Protein AF-A0A354GI01-F1 (afdb_monomer_lite)

Foldseek 3Di:
DDPLVVLLVVLVVLVVVLVVLVVVLVVVVVCCVVVDPPDPPPVSVVSVVVSVVSVVVNVVSVCSVPVVPPDPPPPDPCCPDDD

Sequence (83 aa):
MSVRKIQFIFSLLFLVGYLFLLVIILYVEVSDSLNMQKGENSLIGEVKILLGVLTGAVAQILNFWFNANEPIAANNTLSETNN

Structure (mmCIF, N/CA/C/O backbone):
data_AF-A0A354GI01-F1
#
_entry.id   AF-A0A354GI01-F1
#
loop_
_atom_site.group_PDB
_atom_site.id
_atom_site.type_symbol
_atom_site.label_atom_id
_atom_site.label_alt_id
_atom_site.label_comp_id
_atom_site.label_asym_id
_atom_site.label_entity_id
_atom_site.label_seq_id
_atom_site.pdbx_PDB_ins_code
_atom_site.Cartn_x
_atom_site.Cartn_y
_atom_site.Cartn_z
_atom_site.occupancy
_atom_site.B_iso_or_equiv
_atom_site.auth_seq_id
_atom_site.auth_comp_id
_atom_s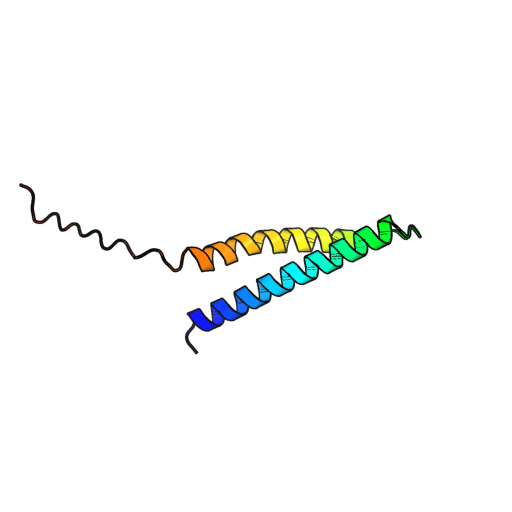ite.auth_asym_id
_atom_site.auth_atom_id
_atom_site.pdbx_PDB_model_num
ATOM 1 N N . MET A 1 1 ? 20.638 -15.510 -9.443 1.00 58.72 1 MET A N 1
ATOM 2 C CA . MET A 1 1 ? 19.203 -15.243 -9.709 1.00 58.72 1 MET A CA 1
ATOM 3 C C . MET A 1 1 ? 19.122 -13.957 -10.529 1.00 58.72 1 MET A C 1
ATOM 5 O O . MET A 1 1 ? 19.854 -13.035 -10.207 1.00 58.72 1 MET A O 1
ATOM 9 N N . SER A 1 2 ? 18.350 -13.904 -11.622 1.00 77.88 2 SER A N 1
ATOM 10 C CA . SER A 1 2 ? 18.267 -12.686 -12.458 1.00 77.88 2 SER A CA 1
ATOM 11 C C . SER A 1 2 ? 17.708 -11.515 -11.640 1.00 77.88 2 SER A C 1
ATOM 13 O O . SER A 1 2 ? 16.734 -11.706 -10.913 1.00 77.88 2 SER A O 1
ATOM 15 N N . VAL A 1 3 ? 18.301 -10.322 -11.767 1.00 80.19 3 VAL A N 1
ATOM 16 C CA . VAL A 1 3 ? 17.899 -9.094 -11.046 1.00 80.19 3 VAL A CA 1
ATOM 17 C C . VAL A 1 3 ? 16.395 -8.829 -11.188 1.00 80.19 3 VAL A C 1
ATOM 19 O O . VAL A 1 3 ? 15.722 -8.521 -10.208 1.00 80.19 3 VAL A O 1
ATOM 22 N N . ARG A 1 4 ? 15.838 -9.088 -12.378 1.00 79.81 4 ARG A N 1
ATOM 23 C CA . ARG A 1 4 ? 14.402 -8.953 -12.661 1.00 79.81 4 ARG A CA 1
ATOM 24 C C . ARG A 1 4 ? 13.536 -9.898 -11.816 1.00 79.81 4 ARG A C 1
ATOM 26 O O . ARG A 1 4 ? 12.478 -9.500 -11.344 1.00 79.81 4 ARG A O 1
ATOM 33 N N . LYS A 1 5 ? 13.992 -11.136 -11.580 1.00 83.25 5 LYS A N 1
ATOM 34 C CA . LYS A 1 5 ? 13.280 -12.113 -10.731 1.00 83.25 5 LYS A CA 1
ATOM 35 C C . LYS A 1 5 ? 13.260 -11.674 -9.267 1.00 83.25 5 LYS A C 1
ATOM 37 O O . LYS A 1 5 ? 12.258 -11.866 -8.592 1.00 83.25 5 LYS A O 1
ATOM 42 N N . ILE A 1 6 ? 14.353 -11.076 -8.794 1.00 87.38 6 ILE A N 1
ATOM 43 C CA . ILE A 1 6 ? 14.464 -10.560 -7.424 1.00 87.38 6 ILE A CA 1
ATOM 44 C C . ILE A 1 6 ? 13.534 -9.350 -7.240 1.00 87.38 6 ILE A C 1
ATOM 46 O O . ILE A 1 6 ? 12.748 -9.324 -6.300 1.00 87.38 6 ILE A O 1
ATOM 50 N N . GLN A 1 7 ? 13.547 -8.389 -8.169 1.00 85.31 7 GLN A N 1
ATOM 51 C CA . GLN A 1 7 ? 12.637 -7.233 -8.145 1.00 85.31 7 GLN A CA 1
ATOM 52 C C . GLN A 1 7 ? 11.160 -7.653 -8.193 1.00 85.31 7 GLN A C 1
ATOM 54 O O . GLN A 1 7 ? 10.328 -7.104 -7.470 1.00 85.31 7 GLN A O 1
ATOM 59 N N . PHE A 1 8 ? 10.832 -8.672 -8.992 1.00 88.81 8 PHE A N 1
ATOM 60 C CA . PHE A 1 8 ? 9.485 -9.236 -9.034 1.00 88.81 8 PHE A CA 1
ATOM 61 C C . PHE A 1 8 ? 9.069 -9.856 -7.691 1.00 88.81 8 PHE A C 1
ATOM 63 O O . PHE A 1 8 ? 7.972 -9.593 -7.213 1.00 88.81 8 PHE A O 1
ATOM 70 N N . ILE A 1 9 ? 9.952 -10.619 -7.036 1.00 91.62 9 ILE A N 1
ATOM 71 C CA . ILE A 1 9 ? 9.632 -11.246 -5.745 1.00 91.62 9 ILE A CA 1
ATOM 72 C C . ILE A 1 9 ? 9.385 -10.203 -4.649 1.00 91.62 9 ILE A C 1
ATOM 74 O O . ILE A 1 9 ? 8.425 -10.325 -3.893 1.00 91.62 9 ILE A O 1
ATOM 78 N N . PHE A 1 10 ? 10.212 -9.154 -4.586 1.00 90.44 10 PHE A N 1
ATOM 79 C CA . PHE A 1 10 ? 10.065 -8.100 -3.582 1.00 90.44 10 PHE A CA 1
ATOM 80 C C . PHE A 1 10 ? 8.830 -7.238 -3.833 1.00 90.44 10 PHE A C 1
ATOM 82 O O . PHE A 1 10 ? 8.124 -6.902 -2.886 1.00 90.44 10 PHE A O 1
ATOM 89 N N . SER A 1 11 ? 8.532 -6.919 -5.094 1.00 91.06 11 SER A N 1
ATOM 90 C CA . SER A 1 11 ? 7.317 -6.173 -5.438 1.00 91.06 11 SER A CA 1
ATOM 91 C C . SER A 1 11 ? 6.043 -6.976 -5.168 1.00 91.06 11 SER A C 1
ATOM 93 O O . SER A 1 11 ? 5.078 -6.423 -4.646 1.00 91.06 11 SER A O 1
ATOM 95 N N . LEU A 1 12 ? 6.052 -8.286 -5.433 1.00 92.12 12 LEU A N 1
ATOM 96 C CA . LEU A 1 12 ? 4.945 -9.179 -5.091 1.00 92.12 12 LEU A CA 1
ATOM 97 C C . LEU A 1 12 ? 4.743 -9.268 -3.574 1.00 92.12 12 LEU A C 1
ATOM 99 O O . LEU A 1 12 ? 3.617 -9.131 -3.099 1.00 92.12 12 LEU A O 1
ATOM 103 N N . LEU A 1 13 ? 5.826 -9.451 -2.812 1.00 93.06 13 LEU A N 1
ATOM 104 C CA . LEU A 1 13 ? 5.779 -9.489 -1.351 1.00 93.06 13 LEU A CA 1
ATOM 105 C C . LEU A 1 13 ? 5.235 -8.177 -0.772 1.00 93.06 13 LEU A C 1
ATOM 107 O O . LEU A 1 13 ? 4.391 -8.209 0.121 1.00 93.06 13 LEU A O 1
ATOM 111 N N . PHE A 1 14 ? 5.677 -7.036 -1.307 1.00 91.31 14 PHE A N 1
ATOM 112 C CA . PHE A 1 14 ? 5.175 -5.727 -0.902 1.00 91.31 14 PHE A CA 1
ATOM 113 C C . PHE A 1 14 ? 3.677 -5.585 -1.183 1.00 91.31 14 PHE A C 1
ATOM 115 O O . PHE A 1 14 ? 2.934 -5.167 -0.301 1.00 91.31 14 PHE A O 1
ATOM 122 N N . LEU A 1 15 ? 3.214 -5.962 -2.381 1.00 91.62 15 LEU A N 1
ATOM 123 C CA . LEU A 1 15 ? 1.806 -5.836 -2.763 1.00 91.62 15 LEU A CA 1
ATOM 124 C C . LEU A 1 15 ? 0.897 -6.699 -1.877 1.00 91.62 15 LEU A C 1
ATOM 126 O O . LEU A 1 15 ? -0.126 -6.223 -1.388 1.00 91.62 15 LEU A O 1
ATOM 130 N N . VAL A 1 16 ? 1.286 -7.953 -1.634 1.00 93.81 16 VAL A N 1
ATOM 131 C CA . VAL A 1 16 ? 0.541 -8.865 -0.754 1.00 93.81 16 VAL A CA 1
ATOM 132 C C . VAL A 1 16 ? 0.541 -8.353 0.686 1.00 93.81 16 VAL A C 1
ATOM 134 O O . VAL A 1 16 ? -0.514 -8.316 1.318 1.00 93.81 16 VAL A O 1
ATOM 137 N N . GLY A 1 17 ? 1.693 -7.910 1.196 1.00 91.44 17 GLY A N 1
ATOM 138 C CA . GLY A 1 17 ? 1.803 -7.337 2.538 1.00 91.44 17 GLY A CA 1
ATOM 139 C C . GLY A 1 17 ? 0.949 -6.078 2.712 1.00 91.44 17 GLY A C 1
ATOM 140 O O . GLY A 1 17 ? 0.266 -5.936 3.723 1.00 91.44 17 GLY A O 1
ATOM 141 N N . TYR A 1 18 ? 0.921 -5.205 1.702 1.00 90.62 18 TYR A N 1
ATOM 142 C CA . TYR A 1 18 ? 0.075 -4.014 1.677 1.00 90.62 18 TYR A CA 1
ATOM 143 C C . TYR A 1 18 ? -1.418 -4.368 1.717 1.00 90.62 18 TYR A C 1
ATOM 145 O O . TYR A 1 18 ? -2.150 -3.828 2.545 1.00 90.62 18 TYR A O 1
ATOM 153 N N . LEU A 1 19 ? -1.871 -5.308 0.877 1.00 91.69 19 LEU A N 1
ATOM 154 C CA . LEU A 1 19 ? -3.270 -5.751 0.871 1.00 91.69 19 LEU A CA 1
ATOM 155 C C . LEU A 1 19 ? -3.673 -6.381 2.209 1.00 91.69 19 LEU A C 1
ATOM 157 O O . LEU A 1 19 ? -4.766 -6.121 2.709 1.00 91.69 19 LEU A O 1
ATOM 161 N N . PHE A 1 20 ? -2.783 -7.166 2.814 1.00 93.00 20 PHE A N 1
ATOM 162 C CA . PHE A 1 20 ? -3.016 -7.767 4.124 1.00 93.00 20 PHE A CA 1
ATOM 163 C C . PHE A 1 20 ? -3.149 -6.711 5.232 1.00 93.00 20 PHE A C 1
ATOM 165 O O . PHE A 1 20 ? -4.088 -6.765 6.026 1.00 93.00 20 PHE A O 1
ATOM 172 N N . LEU A 1 21 ? -2.264 -5.709 5.247 1.00 89.69 21 LEU A N 1
ATOM 173 C CA . LEU A 1 21 ? -2.347 -4.571 6.168 1.00 89.69 21 LEU A CA 1
ATOM 174 C C . LEU A 1 21 ? -3.655 -3.792 6.004 1.00 89.69 21 LEU A C 1
ATOM 176 O O . LEU A 1 21 ? -4.287 -3.443 6.999 1.00 89.69 21 LEU A O 1
ATOM 180 N N . LEU A 1 22 ? -4.083 -3.568 4.759 1.00 90.56 22 LEU A N 1
ATOM 181 C CA . LEU A 1 22 ? -5.356 -2.923 4.442 1.00 90.56 22 LEU A CA 1
ATOM 182 C C . LEU A 1 22 ? -6.536 -3.658 5.090 1.00 90.56 22 LEU A C 1
ATOM 184 O O . LEU A 1 22 ? -7.371 -3.033 5.742 1.00 90.56 22 LEU A O 1
ATOM 188 N N . VAL A 1 23 ? -6.585 -4.985 4.940 1.00 90.25 23 VAL A N 1
ATOM 189 C CA . VAL A 1 23 ? -7.648 -5.820 5.518 1.00 90.25 23 VAL A CA 1
ATOM 190 C C . VAL A 1 23 ? -7.631 -5.759 7.044 1.00 90.25 23 VAL A C 1
ATOM 192 O O . VAL A 1 23 ? -8.693 -5.621 7.645 1.00 90.25 23 VAL A O 1
ATOM 195 N N . ILE A 1 24 ? -6.452 -5.812 7.675 1.00 88.44 24 ILE A N 1
ATOM 196 C CA . ILE A 1 24 ? -6.331 -5.698 9.137 1.00 88.44 24 ILE A CA 1
ATOM 197 C C . ILE A 1 24 ? -6.888 -4.361 9.623 1.00 88.44 24 ILE A C 1
ATOM 199 O O . ILE A 1 24 ? -7.677 -4.339 10.564 1.00 88.44 24 ILE A O 1
ATOM 203 N N . ILE A 1 25 ? -6.503 -3.253 8.990 1.00 86.50 25 ILE A N 1
ATOM 204 C CA . ILE A 1 25 ? -6.937 -1.916 9.409 1.00 86.50 25 ILE A CA 1
ATOM 205 C C . ILE A 1 25 ? -8.450 -1.769 9.245 1.00 86.50 25 ILE A C 1
ATOM 207 O O . ILE A 1 25 ? -9.116 -1.324 10.176 1.00 86.50 25 ILE A O 1
ATOM 211 N N . LEU A 1 26 ? -9.001 -2.200 8.106 1.00 86.69 26 LEU A N 1
ATOM 212 C CA . LEU A 1 26 ? -10.446 -2.186 7.879 1.00 86.69 26 LEU A CA 1
ATOM 213 C C . LEU A 1 26 ? -11.188 -3.059 8.896 1.00 86.69 26 LEU A C 1
ATOM 215 O O . LEU A 1 26 ? -12.219 -2.646 9.417 1.00 86.69 26 LEU A O 1
ATOM 219 N N . TYR A 1 27 ? -10.658 -4.242 9.213 1.00 86.94 27 TYR A N 1
ATOM 220 C CA . TYR A 1 27 ? -11.245 -5.126 10.215 1.00 86.94 27 TYR A CA 1
ATOM 221 C C . TYR A 1 27 ? -11.244 -4.490 11.608 1.00 86.94 27 TYR A C 1
ATOM 223 O O . TYR A 1 27 ? -12.264 -4.531 12.293 1.00 86.94 27 TYR A O 1
ATOM 231 N N . VAL A 1 28 ? -10.128 -3.884 12.021 1.00 85.12 28 VAL A N 1
ATOM 232 C CA . VAL A 1 28 ? -10.011 -3.189 13.310 1.00 85.12 28 VAL A CA 1
ATOM 233 C C . VAL A 1 28 ? -10.980 -2.011 13.375 1.00 85.12 28 VAL A C 1
ATOM 235 O O . VAL A 1 28 ? -11.686 -1.868 14.366 1.00 85.12 28 VAL A O 1
ATOM 238 N N . GLU A 1 29 ? -11.074 -1.210 12.316 1.00 83.00 29 GLU A N 1
ATOM 239 C CA . GLU A 1 29 ? -11.954 -0.039 12.272 1.00 83.00 29 GLU A CA 1
ATOM 240 C C . GLU A 1 29 ? -13.442 -0.412 12.274 1.00 83.00 29 GLU A C 1
ATOM 242 O O . GLU A 1 29 ? -14.227 0.183 13.009 1.00 83.00 29 GLU A O 1
ATOM 247 N N . VAL A 1 30 ? -13.837 -1.439 11.515 1.00 84.75 30 VAL A N 1
ATOM 248 C CA . VAL A 1 30 ? -15.214 -1.956 11.544 1.00 84.75 30 VAL A CA 1
ATOM 249 C C . VAL A 1 30 ? -15.529 -2.580 12.904 1.00 84.75 30 VAL A C 1
ATOM 251 O O . VAL A 1 30 ? -16.615 -2.361 13.437 1.00 84.75 30 VAL A O 1
ATOM 254 N N . SER A 1 31 ? -14.584 -3.316 13.496 1.00 80.94 31 SER A N 1
ATOM 255 C CA . SER A 1 31 ? -14.756 -3.905 14.829 1.00 80.94 31 SER A CA 1
ATOM 256 C C . SER A 1 31 ? -14.945 -2.830 15.899 1.00 80.94 31 SER A C 1
ATOM 258 O O . SER A 1 31 ? -15.836 -2.957 16.735 1.00 80.94 31 SER A O 1
ATOM 260 N N . ASP A 1 32 ? -14.160 -1.754 15.853 1.00 77.06 32 ASP A N 1
ATOM 261 C CA . ASP A 1 32 ? -14.270 -0.633 16.790 1.00 77.06 32 ASP A CA 1
ATOM 262 C C . ASP A 1 32 ? -15.575 0.155 16.581 1.00 77.06 32 ASP A C 1
ATOM 264 O O . ASP A 1 32 ? -16.283 0.471 17.539 1.00 77.06 32 ASP A O 1
ATOM 268 N N . SER A 1 33 ? -15.973 0.375 15.321 1.00 76.94 33 SER A N 1
ATOM 269 C CA . SER A 1 33 ? -17.241 1.031 14.982 1.00 76.94 33 SER A CA 1
ATOM 270 C C . SER A 1 33 ? -18.473 0.244 15.438 1.00 76.94 33 SER A C 1
ATOM 272 O O . SER A 1 33 ? -19.505 0.858 15.708 1.00 76.94 33 SER A O 1
ATOM 274 N N . LEU A 1 34 ? -18.408 -1.090 15.482 1.00 73.81 34 LEU A N 1
ATOM 275 C CA . LEU A 1 34 ? -19.537 -1.943 15.869 1.00 73.81 34 LEU A CA 1
ATOM 276 C C . LEU A 1 34 ? -19.552 -2.290 17.367 1.00 73.81 34 LEU A C 1
ATOM 278 O O . LEU A 1 34 ? -20.621 -2.573 17.902 1.00 73.81 34 LEU A O 1
ATOM 282 N N . ASN A 1 35 ? -18.401 -2.264 18.048 1.00 68.50 35 ASN A N 1
ATOM 283 C CA . ASN A 1 35 ? -18.239 -2.751 19.426 1.00 68.50 35 ASN A CA 1
ATOM 284 C C . ASN A 1 35 ? -17.797 -1.664 20.431 1.00 68.50 35 ASN A C 1
ATOM 286 O O . ASN A 1 35 ? -17.193 -1.980 21.452 1.00 68.50 35 ASN A O 1
ATOM 290 N N . MET A 1 36 ? -18.079 -0.390 20.141 1.00 54.38 36 MET A N 1
ATOM 291 C CA . MET A 1 36 ? -17.624 0.810 20.866 1.00 54.38 36 MET A CA 1
ATOM 292 C C . MET A 1 36 ? -17.486 0.666 22.403 1.00 54.38 36 MET A C 1
ATOM 294 O O . MET A 1 36 ? -18.391 1.006 23.166 1.00 54.38 36 MET A O 1
ATOM 298 N N . GLN A 1 37 ? -16.280 0.318 22.866 1.00 55.47 37 GLN A N 1
ATOM 299 C CA . GLN A 1 37 ? -15.653 0.978 24.011 1.00 55.47 37 GLN A CA 1
ATOM 300 C C . GLN A 1 37 ? -14.674 1.983 23.424 1.00 55.47 37 GLN A C 1
ATOM 302 O O . GLN A 1 37 ? -13.601 1.626 22.953 1.00 55.47 37 GLN A O 1
ATOM 307 N N . LYS A 1 38 ? -15.106 3.242 23.401 1.00 57.56 38 LYS A N 1
ATOM 308 C CA . LYS A 1 38 ? -14.432 4.377 22.773 1.00 57.56 38 LYS A CA 1
ATOM 309 C C . LYS A 1 38 ? -13.148 4.726 23.541 1.00 57.56 38 LYS A C 1
ATOM 311 O O . LYS A 1 38 ? -13.111 5.690 24.296 1.00 57.56 38 LYS A O 1
ATOM 316 N N . GLY A 1 39 ? -12.123 3.896 23.398 1.00 58.75 39 GLY A N 1
ATOM 317 C CA . GLY A 1 39 ? -10.753 4.210 23.769 1.00 58.75 39 GLY A CA 1
ATOM 318 C C . GLY A 1 39 ? -10.082 4.817 22.550 1.00 58.75 39 GLY A C 1
ATOM 319 O O . GLY A 1 39 ? -9.890 4.133 21.553 1.00 58.75 39 GLY A O 1
ATOM 320 N N . GLU A 1 40 ? -9.781 6.109 22.602 1.00 57.19 40 GLU A N 1
ATOM 321 C CA . GLU A 1 40 ? -9.133 6.845 21.518 1.00 57.19 40 GLU A CA 1
ATOM 322 C C . GLU A 1 40 ? -7.772 6.201 21.192 1.00 57.19 40 GLU A C 1
ATOM 324 O O . GLU A 1 40 ? -6.773 6.415 21.880 1.00 57.19 40 GLU A O 1
ATOM 329 N N . ASN A 1 41 ? -7.735 5.325 20.184 1.00 63.28 41 ASN A N 1
ATOM 330 C CA . ASN A 1 41 ? -6.526 4.590 19.839 1.00 63.28 41 ASN A CA 1
ATOM 331 C C . ASN A 1 41 ? 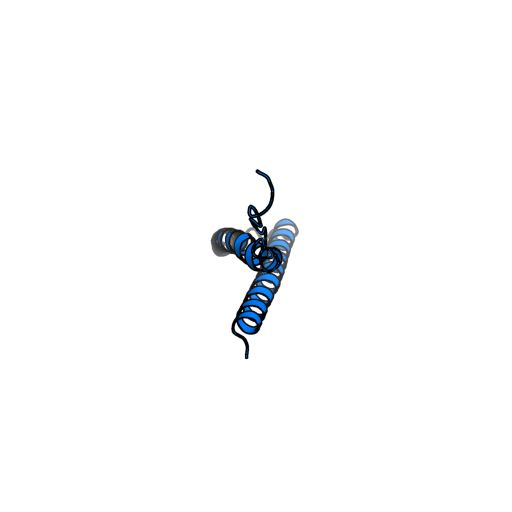-5.605 5.481 18.998 1.00 63.28 41 ASN A C 1
ATOM 333 O O . ASN A 1 41 ? -5.643 5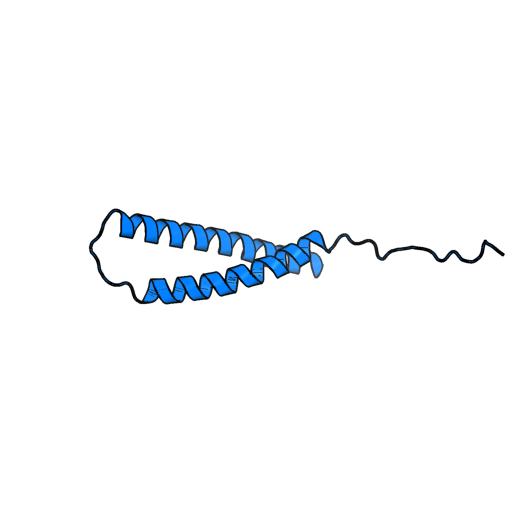.437 17.771 1.00 63.28 41 ASN A O 1
ATOM 337 N N . SER A 1 42 ? -4.777 6.291 19.659 1.00 67.69 42 SER A N 1
ATOM 338 C CA . SER A 1 42 ? -3.829 7.227 19.025 1.00 67.69 42 SER A CA 1
ATOM 339 C C . SER A 1 42 ? -3.002 6.592 17.886 1.00 67.69 42 SER A C 1
ATOM 341 O O . SER A 1 42 ? -2.807 7.194 16.830 1.00 67.69 42 SER A O 1
ATOM 343 N N . LEU A 1 43 ? -2.616 5.317 18.030 1.00 75.44 43 LEU A N 1
ATOM 344 C CA . LEU A 1 43 ? -1.823 4.584 17.036 1.00 75.44 43 LEU A CA 1
ATOM 345 C C . LEU A 1 43 ? -2.569 4.293 15.721 1.00 75.44 43 LEU A C 1
ATOM 347 O O . LEU A 1 43 ? -1.925 4.143 14.684 1.00 75.44 43 LEU A O 1
ATOM 351 N N . ILE A 1 44 ? -3.908 4.233 15.712 1.00 79.12 44 ILE A N 1
ATOM 352 C CA . ILE A 1 44 ? -4.661 3.940 14.477 1.00 79.12 44 ILE A CA 1
ATOM 353 C C . ILE A 1 44 ? -4.543 5.086 13.463 1.00 79.12 44 ILE A C 1
ATOM 355 O O . ILE A 1 44 ? -4.522 4.847 12.255 1.00 79.12 44 ILE A O 1
ATOM 359 N N . GLY A 1 45 ? -4.428 6.329 13.945 1.00 79.50 45 GLY A N 1
ATOM 360 C CA . GLY A 1 45 ? -4.270 7.513 13.101 1.00 79.50 45 GLY A CA 1
ATOM 361 C C . GLY A 1 45 ? -2.930 7.515 12.367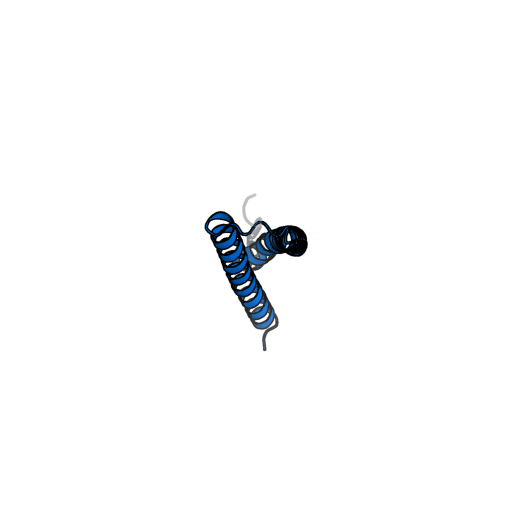 1.00 79.50 45 GLY A C 1
ATOM 362 O O . GLY A 1 45 ? -2.886 7.704 11.152 1.00 79.50 45 GLY A O 1
ATOM 363 N N . GLU A 1 46 ? -1.845 7.219 13.081 1.00 84.50 46 GLU A N 1
ATOM 364 C CA . GLU A 1 46 ? -0.500 7.114 12.502 1.00 84.50 46 GLU A CA 1
ATOM 365 C C . GLU A 1 46 ? -0.402 5.966 11.488 1.00 84.50 46 GLU A C 1
ATOM 367 O O . GLU A 1 46 ? 0.155 6.132 10.400 1.00 84.50 46 GLU A O 1
ATOM 372 N N . VAL A 1 47 ? -1.020 4.819 11.790 1.00 84.81 47 VAL A N 1
ATOM 373 C CA . VAL A 1 47 ? -1.068 3.666 10.879 1.00 84.81 47 VAL A CA 1
ATOM 374 C C . VAL A 1 47 ? -1.831 3.994 9.589 1.00 84.81 47 VAL A C 1
ATOM 376 O O . VAL A 1 47 ? -1.401 3.575 8.515 1.00 84.81 47 VAL A O 1
ATOM 379 N N . LYS A 1 48 ? -2.910 4.788 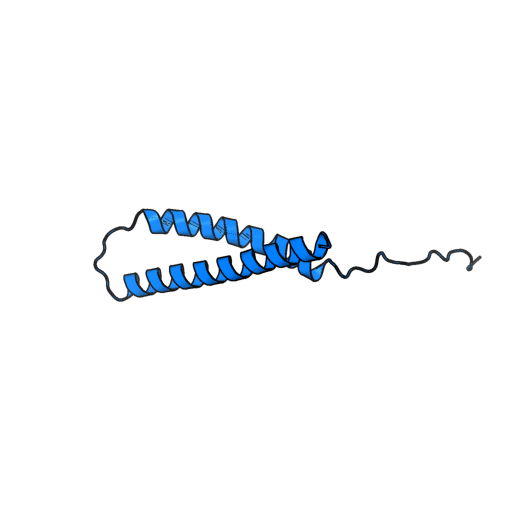9.643 1.00 84.75 48 LYS A N 1
ATOM 380 C CA . LYS A 1 48 ? -3.627 5.256 8.439 1.00 84.75 48 LYS A CA 1
ATOM 381 C C . LYS A 1 48 ? -2.767 6.162 7.556 1.00 84.75 48 LYS A C 1
ATOM 383 O O . LYS A 1 48 ? -2.824 6.050 6.332 1.00 84.75 48 LYS A O 1
ATOM 388 N N . ILE A 1 49 ? -1.951 7.030 8.155 1.00 86.38 49 ILE A N 1
ATOM 389 C CA . ILE A 1 49 ? -1.009 7.880 7.410 1.00 86.38 49 ILE A CA 1
ATOM 390 C C . ILE A 1 49 ? 0.051 7.011 6.729 1.00 86.38 49 ILE A C 1
ATOM 392 O O . ILE A 1 49 ? 0.294 7.158 5.529 1.00 86.38 49 ILE A O 1
ATOM 396 N N . LEU A 1 50 ? 0.642 6.071 7.472 1.00 87.94 50 LEU A N 1
ATOM 397 C CA . LEU A 1 50 ? 1.624 5.135 6.932 1.00 87.94 50 LEU A CA 1
ATOM 398 C C . LEU A 1 50 ? 1.027 4.306 5.787 1.00 87.94 50 LEU A C 1
ATOM 400 O O . LEU A 1 50 ? 1.673 4.121 4.756 1.00 87.94 50 LEU A O 1
ATOM 404 N N . LEU A 1 51 ? -0.227 3.870 5.933 1.00 89.12 51 LEU A N 1
ATOM 405 C CA . LEU A 1 51 ? -0.959 3.178 4.882 1.00 89.12 51 LEU A CA 1
ATOM 406 C C . LEU A 1 51 ? -1.081 4.047 3.627 1.00 89.12 51 LEU A C 1
ATOM 408 O O . LEU A 1 51 ? -0.797 3.559 2.541 1.00 89.12 51 LEU A O 1
ATOM 412 N N . GLY A 1 52 ? -1.417 5.332 3.767 1.00 88.75 52 GLY A N 1
ATOM 413 C CA . GLY A 1 52 ? -1.467 6.273 2.645 1.00 88.75 52 GLY A CA 1
ATOM 414 C C . GLY A 1 52 ? -0.137 6.394 1.890 1.00 88.75 52 GLY A C 1
ATOM 415 O O . GLY A 1 52 ? -0.127 6.388 0.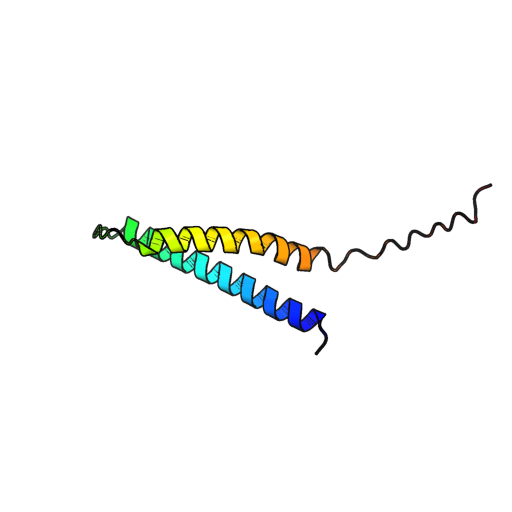657 1.00 88.75 52 GLY A O 1
ATOM 416 N N . VAL A 1 53 ? 0.993 6.431 2.605 1.00 89.56 53 VAL A N 1
ATOM 417 C CA . VAL A 1 53 ? 2.335 6.426 1.989 1.00 89.56 53 VAL A CA 1
ATOM 418 C C . VAL A 1 53 ? 2.589 5.114 1.239 1.00 89.56 53 VAL A C 1
ATOM 420 O O . VAL A 1 53 ? 3.063 5.134 0.101 1.00 89.56 53 VAL A O 1
ATOM 423 N N . LEU A 1 54 ? 2.226 3.974 1.837 1.00 90.12 54 LEU A N 1
ATOM 424 C CA . LEU A 1 54 ? 2.353 2.660 1.200 1.00 90.12 54 LEU A CA 1
ATOM 425 C C . LEU A 1 54 ? 1.479 2.547 -0.060 1.00 90.12 54 LEU A C 1
ATOM 427 O O . LEU A 1 54 ? 1.948 2.019 -1.067 1.00 90.12 54 LEU A O 1
ATOM 431 N N . THR A 1 55 ? 0.265 3.106 -0.056 1.00 90.44 55 THR A N 1
ATOM 432 C CA . THR A 1 55 ? -0.617 3.177 -1.233 1.00 90.44 55 THR A CA 1
ATOM 433 C C . THR A 1 55 ? 0.059 3.896 -2.399 1.00 90.44 55 THR A C 1
ATOM 435 O O . THR A 1 55 ? -0.025 3.442 -3.539 1.00 90.44 55 THR A O 1
ATOM 438 N N . GLY A 1 56 ? 0.782 4.988 -2.132 1.00 90.31 56 GLY A N 1
ATOM 439 C CA . GLY A 1 56 ? 1.539 5.711 -3.159 1.00 90.31 56 GLY A CA 1
ATOM 440 C C . GLY A 1 56 ? 2.634 4.859 -3.814 1.00 90.31 56 GLY A C 1
ATOM 441 O O . GLY A 1 56 ? 2.857 4.952 -5.023 1.00 90.31 56 GLY A O 1
ATOM 442 N N . ALA A 1 57 ? 3.275 3.971 -3.049 1.00 88.25 57 ALA A N 1
ATOM 443 C CA . ALA A 1 57 ? 4.284 3.048 -3.569 1.00 88.25 57 ALA A CA 1
ATOM 444 C C . ALA A 1 57 ? 3.687 1.947 -4.469 1.00 88.25 57 ALA A C 1
ATOM 446 O O . ALA A 1 57 ? 4.370 1.453 -5.370 1.00 88.25 57 ALA A O 1
ATOM 447 N N . VAL A 1 58 ? 2.403 1.599 -4.301 1.00 90.19 58 VAL A N 1
ATOM 448 C CA . VAL A 1 58 ? 1.719 0.606 -5.151 1.00 90.19 58 VAL A CA 1
ATOM 449 C C . VAL A 1 58 ? 1.705 1.043 -6.615 1.00 90.19 58 VAL A C 1
ATOM 451 O O . VAL A 1 58 ? 1.964 0.221 -7.490 1.00 90.19 58 VAL A O 1
ATOM 454 N N . ALA A 1 59 ? 1.488 2.329 -6.906 1.00 87.31 59 ALA A N 1
ATOM 455 C CA . ALA A 1 59 ? 1.495 2.835 -8.281 1.00 87.31 59 ALA A CA 1
ATOM 456 C C . ALA A 1 59 ? 2.841 2.592 -8.990 1.00 87.31 59 ALA A C 1
ATOM 458 O O . ALA A 1 59 ? 2.871 2.215 -10.162 1.00 87.31 59 ALA A O 1
ATOM 459 N N . GLN A 1 60 ? 3.955 2.741 -8.266 1.00 87.56 60 GLN A N 1
ATOM 460 C CA . GLN A 1 60 ? 5.300 2.485 -8.793 1.00 87.56 60 GLN A CA 1
ATOM 461 C C . GLN A 1 60 ? 5.523 0.992 -9.066 1.00 87.56 60 GLN A C 1
ATOM 463 O O . GLN A 1 60 ? 6.092 0.624 -10.092 1.00 87.56 60 GLN A O 1
ATOM 468 N N . ILE A 1 61 ? 5.028 0.125 -8.179 1.00 89.12 61 ILE A N 1
ATOM 469 C CA . ILE A 1 61 ? 5.094 -1.332 -8.347 1.00 89.12 61 ILE A CA 1
ATOM 470 C C . ILE A 1 61 ? 4.262 -1.794 -9.544 1.00 89.12 61 ILE A C 1
ATOM 472 O O . ILE A 1 61 ? 4.735 -2.596 -10.349 1.00 89.12 61 ILE A O 1
ATOM 476 N N . LEU A 1 62 ? 3.047 -1.264 -9.697 1.00 87.00 62 LEU A N 1
ATOM 477 C CA . LEU A 1 62 ? 2.199 -1.569 -10.847 1.00 87.00 62 LEU A CA 1
ATOM 478 C C . LEU A 1 62 ? 2.844 -1.079 -12.147 1.00 87.00 62 LEU A C 1
ATOM 480 O O . LEU A 1 62 ? 2.855 -1.818 -13.129 1.00 87.00 62 LEU A O 1
ATOM 484 N N . ASN A 1 63 ? 3.449 0.115 -12.148 1.00 86.69 63 ASN A N 1
ATOM 485 C CA . ASN A 1 63 ? 4.217 0.587 -13.298 1.00 86.69 63 ASN A CA 1
ATOM 486 C C . ASN A 1 63 ? 5.361 -0.382 -13.633 1.00 86.69 63 ASN A C 1
ATOM 488 O O . ASN A 1 63 ? 5.475 -0.798 -14.778 1.00 86.69 63 ASN A O 1
ATOM 492 N N . PHE A 1 64 ? 6.137 -0.843 -12.648 1.00 85.25 64 PHE A N 1
ATOM 493 C CA . PHE A 1 64 ? 7.186 -1.844 -12.872 1.00 85.25 64 PHE A CA 1
ATOM 494 C C . PHE A 1 64 ? 6.659 -3.145 -13.516 1.00 85.25 64 PHE A C 1
ATOM 496 O O . PHE A 1 64 ? 7.343 -3.725 -14.358 1.00 85.25 64 PHE A O 1
ATOM 503 N N . TRP A 1 65 ? 5.450 -3.601 -13.170 1.00 85.56 65 TRP A N 1
ATOM 504 C CA . TRP A 1 65 ? 4.867 -4.822 -13.746 1.00 85.56 65 TRP A CA 1
ATOM 505 C C . TRP A 1 65 ? 4.342 -4.632 -15.169 1.00 85.56 65 TRP A C 1
ATOM 507 O O . TRP A 1 65 ? 4.567 -5.493 -16.018 1.00 85.56 65 TRP A O 1
ATOM 517 N N . PHE A 1 66 ? 3.654 -3.522 -15.440 1.00 83.38 66 PHE A N 1
ATOM 518 C CA . PHE A 1 66 ? 3.010 -3.290 -16.737 1.00 83.38 66 PHE A CA 1
ATOM 519 C C . PHE A 1 66 ? 3.932 -2.638 -17.772 1.00 83.38 66 PHE A C 1
ATOM 521 O O . PHE A 1 66 ? 3.753 -2.853 -18.967 1.00 83.38 66 PHE A O 1
ATOM 528 N N . ASN A 1 67 ? 4.953 -1.904 -17.330 1.00 76.62 67 ASN A N 1
ATOM 529 C CA . ASN A 1 67 ? 5.895 -1.196 -18.198 1.00 76.62 67 ASN A CA 1
ATOM 530 C C . ASN A 1 67 ? 7.102 -2.070 -18.611 1.00 76.62 67 ASN A C 1
ATOM 532 O O . ASN A 1 67 ? 7.926 -1.682 -19.429 1.00 76.62 67 ASN A O 1
ATOM 536 N N . ALA A 1 68 ? 7.206 -3.300 -18.091 1.00 63.00 68 ALA A N 1
ATOM 537 C CA . ALA A 1 68 ? 8.252 -4.257 -18.471 1.00 63.00 68 ALA A CA 1
ATOM 538 C C . ALA A 1 68 ? 8.105 -4.822 -19.901 1.00 63.00 68 ALA A C 1
ATOM 540 O O . ALA A 1 68 ? 9.002 -5.538 -20.361 1.00 63.00 68 ALA A O 1
ATOM 541 N N . ASN A 1 69 ? 6.984 -4.522 -20.567 1.00 59.12 69 ASN A N 1
ATOM 542 C CA . ASN A 1 69 ? 6.597 -5.070 -21.862 1.00 59.12 69 ASN A CA 1
ATOM 543 C C . ASN A 1 69 ? 6.558 -4.033 -22.984 1.00 59.12 69 ASN A C 1
ATOM 545 O O . ASN A 1 69 ? 6.108 -4.393 -24.067 1.00 59.12 69 ASN A O 1
ATOM 549 N N . GLU A 1 70 ? 7.003 -2.788 -22.778 1.00 61.56 70 GLU A N 1
ATOM 550 C CA . GLU A 1 70 ? 7.243 -1.928 -23.936 1.00 61.56 70 GLU A CA 1
ATOM 551 C C . GLU A 1 70 ? 8.354 -2.584 -24.767 1.00 61.56 70 GLU A C 1
ATOM 553 O O . GLU A 1 70 ? 9.498 -2.679 -24.299 1.00 61.56 70 GLU A O 1
ATOM 558 N N . PRO A 1 71 ? 8.065 -3.092 -25.984 1.00 56.56 71 PRO A N 1
ATOM 559 C CA . PRO A 1 71 ? 9.150 -3.313 -26.909 1.00 56.56 71 PRO A CA 1
ATOM 560 C C . PRO A 1 71 ? 9.795 -1.939 -27.071 1.00 56.56 71 PRO A C 1
ATOM 562 O O . PRO A 1 71 ? 9.095 -0.975 -27.385 1.00 56.56 71 PRO A O 1
ATOM 565 N N . ILE A 1 72 ? 11.112 -1.836 -26.846 1.00 60.62 72 ILE A N 1
ATOM 566 C CA . ILE A 1 72 ? 11.887 -0.735 -27.427 1.00 60.62 72 ILE A CA 1
ATOM 567 C C . ILE A 1 72 ? 11.391 -0.682 -28.856 1.00 60.62 72 ILE A C 1
ATOM 569 O O . ILE A 1 72 ? 11.533 -1.686 -29.557 1.00 60.62 72 ILE A O 1
ATOM 573 N N . ALA A 1 73 ? 10.688 0.390 -29.220 1.00 57.69 73 ALA A N 1
ATOM 574 C CA . ALA A 1 73 ? 10.085 0.503 -30.523 1.00 57.69 73 ALA A CA 1
ATOM 575 C C . ALA A 1 73 ? 11.220 0.349 -31.531 1.00 57.69 73 ALA A C 1
ATOM 577 O O . ALA A 1 73 ? 11.947 1.290 -31.836 1.00 57.69 73 ALA A O 1
ATOM 578 N N . ALA A 1 74 ? 11.364 -0.866 -32.049 1.00 57.72 74 ALA A N 1
ATOM 579 C CA . ALA A 1 74 ? 12.014 -1.162 -33.299 1.00 57.72 74 ALA A CA 1
ATOM 580 C C . ALA A 1 74 ? 11.071 -0.642 -34.389 1.00 57.72 74 ALA A C 1
ATOM 582 O O . ALA A 1 74 ? 10.505 -1.391 -35.177 1.00 57.72 74 ALA A O 1
ATOM 583 N N . ASN A 1 75 ? 10.834 0.666 -34.359 1.00 48.75 75 ASN A N 1
ATOM 584 C CA . ASN A 1 75 ? 10.536 1.449 -35.529 1.00 48.75 75 ASN A CA 1
ATOM 585 C C . ASN A 1 75 ? 11.860 2.159 -35.840 1.00 48.75 75 ASN A C 1
ATOM 587 O O . ASN A 1 75 ? 12.107 3.272 -35.397 1.00 48.75 75 ASN A O 1
ATOM 591 N N . ASN A 1 76 ? 12.850 1.465 -36.396 1.00 57.16 76 ASN A N 1
ATOM 592 C CA . ASN A 1 76 ? 12.826 1.176 -37.825 1.00 57.16 76 ASN A CA 1
ATOM 593 C C . ASN A 1 76 ? 12.325 2.385 -38.633 1.00 57.16 76 ASN A C 1
ATOM 595 O O . ASN A 1 76 ? 11.460 2.272 -39.485 1.00 57.16 76 ASN A O 1
ATOM 599 N N . THR A 1 77 ? 12.937 3.547 -38.432 1.00 53.09 77 THR A N 1
ATOM 600 C CA . THR A 1 77 ? 13.422 4.274 -39.601 1.00 53.09 77 THR A CA 1
ATOM 601 C C . THR A 1 77 ? 14.654 3.480 -40.104 1.00 53.09 77 THR A C 1
ATOM 603 O O . THR A 1 77 ? 15.744 3.723 -39.613 1.00 53.09 77 THR A O 1
ATOM 606 N N . LEU A 1 78 ? 14.660 2.467 -40.982 1.00 57.00 78 LEU A N 1
ATOM 607 C CA . LEU A 1 78 ? 13.886 2.117 -42.190 1.00 57.00 78 LEU A CA 1
ATOM 608 C C . LEU A 1 78 ? 13.261 3.271 -42.989 1.00 57.00 78 LEU A C 1
ATOM 610 O O . LEU A 1 78 ? 12.628 3.033 -44.013 1.00 57.00 78 LEU A O 1
ATOM 614 N N . SER A 1 79 ? 13.599 4.521 -42.655 1.00 49.41 79 SER A N 1
ATOM 615 C CA . SER A 1 79 ? 13.587 5.633 -43.605 1.00 49.41 79 SER A CA 1
ATOM 616 C C . SER A 1 79 ? 14.838 5.540 -44.481 1.00 49.41 79 SER A C 1
ATOM 618 O O . SER A 1 79 ? 15.607 6.486 -44.593 1.00 49.41 79 SER A O 1
ATOM 620 N N . GLU A 1 80 ? 15.058 4.366 -45.064 1.00 56.59 80 GLU A N 1
ATOM 621 C CA . GLU A 1 80 ? 15.906 4.210 -46.242 1.00 56.59 80 GLU A CA 1
ATOM 622 C C . GLU A 1 80 ? 15.082 4.272 -47.542 1.00 56.59 80 GLU A C 1
ATOM 624 O O . GLU A 1 80 ? 15.674 4.261 -48.609 1.00 56.59 80 GLU A O 1
ATOM 629 N N . THR A 1 81 ? 13.740 4.307 -47.526 1.00 55.66 81 THR A N 1
ATOM 630 C CA . THR A 1 81 ? 12.983 3.792 -48.694 1.00 55.66 81 THR A CA 1
ATOM 631 C C . THR A 1 81 ? 11.864 4.657 -49.284 1.00 55.66 81 THR A C 1
ATOM 633 O O . THR A 1 81 ? 11.097 4.133 -50.083 1.00 55.66 81 THR A O 1
ATOM 636 N N . ASN A 1 82 ? 11.760 5.961 -48.993 1.00 51.31 82 ASN A N 1
ATOM 637 C CA . ASN A 1 82 ? 10.872 6.846 -49.771 1.00 51.31 82 ASN A CA 1
ATOM 638 C C . ASN A 1 82 ? 11.505 8.225 -50.050 1.00 51.31 82 ASN A C 1
ATOM 640 O O . ASN A 1 82 ? 11.327 9.148 -49.258 1.00 51.31 82 ASN A O 1
ATOM 644 N N . ASN A 1 83 ? 12.127 8.319 -51.236 1.00 45.53 83 ASN A N 1
ATOM 645 C CA . ASN A 1 83 ? 12.490 9.509 -52.033 1.00 45.53 83 ASN A CA 1
ATOM 646 C C . ASN A 1 83 ? 13.735 10.320 -51.653 1.00 45.53 83 ASN A C 1
ATOM 648 O O . ASN A 1 83 ? 13.687 11.099 -50.678 1.00 45.53 83 ASN A O 1
#

Secondary structure (DSSP, 8-state):
--HHHHHHHHHHHHHHHHHHHHHHHHHHHHHHHHS------HHHHHHHHHHHHHHHHHHHHHHHHHGGG---------TTS--

Radius of gyration: 22.11 Å; chains: 1; bounding box: 39×25×76 Å

pLDDT: mean 77.65, std 14.27, range [45.53, 93.81]